Protein AF-A0A662IB94-F1 (afdb_monomer_lite)

Foldseek 3Di:
DDDCPVVVVVDDDDDLPDDVVQLVVQCVQLVHDSVVSSVVSSCVVVVNQEDEDPDDPVSPVSRHYDD

Structure (mmCIF, N/CA/C/O backbone):
data_AF-A0A662IB94-F1
#
_entry.id   AF-A0A662IB94-F1
#
loop_
_atom_site.group_PDB
_atom_site.id
_atom_site.type_symbol
_atom_site.label_atom_id
_atom_site.label_alt_id
_atom_site.label_comp_id
_atom_site.label_asym_id
_atom_site.label_entity_id
_atom_site.label_seq_id
_atom_site.pdbx_PDB_ins_code
_atom_site.Cartn_x
_atom_site.Cartn_y
_atom_site.Cartn_z
_atom_site.occupancy
_atom_site.B_iso_or_equiv
_atom_site.auth_seq_id
_atom_site.auth_comp_id
_atom_site.auth_asym_id
_atom_site.auth_atom_id
_atom_site.pdbx_PDB_model_num
ATOM 1 N N . MET A 1 1 ? 16.203 -17.827 15.326 1.00 60.78 1 MET A N 1
ATOM 2 C CA . MET A 1 1 ? 15.357 -17.424 14.183 1.00 60.78 1 MET A CA 1
ATOM 3 C C . MET A 1 1 ? 13.998 -18.055 14.425 1.00 60.78 1 MET A C 1
ATOM 5 O O . MET A 1 1 ? 13.949 -19.268 14.560 1.00 60.78 1 MET A O 1
ATOM 9 N N . HIS A 1 2 ? 12.953 -17.258 14.642 1.00 78.81 2 HIS A N 1
ATOM 10 C CA . HIS A 1 2 ? 11.605 -17.796 14.847 1.00 78.81 2 HIS A CA 1
ATOM 11 C C . HIS A 1 2 ? 11.022 -18.206 13.493 1.00 78.81 2 HIS A C 1
ATOM 13 O O . HIS A 1 2 ? 11.221 -17.490 12.511 1.00 78.81 2 HIS A O 1
ATOM 19 N N . ASP A 1 3 ? 10.332 -19.343 13.440 1.00 89.94 3 ASP A N 1
ATOM 20 C CA . ASP A 1 3 ? 9.629 -19.768 12.234 1.00 89.94 3 ASP A CA 1
ATOM 21 C C . ASP A 1 3 ? 8.383 -18.897 12.028 1.00 89.94 3 ASP A C 1
ATOM 23 O O . ASP A 1 3 ? 7.462 -18.888 12.845 1.00 89.94 3 ASP A O 1
ATOM 27 N N . VAL A 1 4 ? 8.383 -18.127 10.941 1.00 91.88 4 VAL A N 1
ATOM 28 C CA . VAL A 1 4 ? 7.284 -17.230 10.556 1.00 91.88 4 VAL A CA 1
ATOM 29 C C . VAL A 1 4 ? 6.374 -17.846 9.495 1.00 91.88 4 VAL A C 1
ATOM 31 O O . VAL A 1 4 ? 5.323 -17.285 9.184 1.00 91.88 4 VAL A O 1
ATOM 34 N N . TYR A 1 5 ? 6.740 -19.005 8.943 1.00 91.31 5 TYR A N 1
ATOM 35 C CA . TYR A 1 5 ? 5.988 -19.655 7.877 1.00 91.31 5 TYR A CA 1
ATOM 36 C C . TYR A 1 5 ? 4.523 -19.950 8.256 1.00 91.31 5 TYR A C 1
ATOM 38 O O . TYR A 1 5 ? 3.644 -19.647 7.444 1.00 91.31 5 TYR A O 1
ATOM 46 N N . PRO A 1 6 ? 4.198 -20.427 9.481 1.00 93.81 6 PRO A N 1
ATOM 47 C CA . PRO A 1 6 ? 2.809 -20.668 9.882 1.00 93.81 6 PRO A CA 1
ATOM 48 C C . PRO A 1 6 ? 1.930 -19.411 9.910 1.00 93.81 6 PRO A C 1
ATOM 50 O O . PRO A 1 6 ? 0.706 -19.522 9.848 1.00 93.81 6 PRO A O 1
ATOM 53 N N . LEU A 1 7 ? 2.533 -18.227 10.051 1.00 90.69 7 LEU A N 1
ATOM 54 C CA . LEU A 1 7 ? 1.820 -16.952 10.004 1.00 90.69 7 LEU A CA 1
ATOM 55 C C . LEU A 1 7 ? 1.605 -16.510 8.559 1.00 90.69 7 LEU A C 1
ATOM 57 O O . LEU A 1 7 ? 0.488 -16.165 8.183 1.00 90.69 7 LEU A O 1
ATOM 61 N N . LEU A 1 8 ? 2.657 -16.565 7.739 1.00 90.06 8 LEU A N 1
ATOM 62 C CA . LEU A 1 8 ? 2.591 -16.135 6.342 1.00 90.06 8 LEU A CA 1
ATOM 63 C C . LEU A 1 8 ? 1.671 -17.023 5.497 1.00 90.06 8 LEU A C 1
ATOM 65 O O . LEU A 1 8 ? 1.017 -16.519 4.590 1.00 90.06 8 LEU A O 1
ATOM 69 N N . SER A 1 9 ? 1.545 -18.311 5.827 1.00 92.44 9 SER A N 1
ATOM 70 C CA . SER A 1 9 ? 0.630 -19.233 5.140 1.00 92.44 9 SER A CA 1
ATOM 71 C C . SER A 1 9 ? -0.855 -18.902 5.332 1.00 92.44 9 SER A C 1
ATOM 73 O O . SER A 1 9 ? -1.695 -19.405 4.589 1.00 92.44 9 SER A O 1
ATOM 75 N N . ARG A 1 10 ? -1.192 -18.043 6.305 1.00 95.00 10 ARG A N 1
ATOM 76 C CA . ARG A 1 10 ? -2.563 -17.571 6.563 1.00 95.00 10 ARG A CA 1
ATOM 77 C C . ARG A 1 10 ? -2.904 -16.284 5.814 1.00 95.00 10 ARG A C 1
ATOM 79 O O . ARG A 1 10 ? -4.038 -15.821 5.901 1.00 95.00 10 ARG A O 1
ATOM 86 N N . LEU A 1 11 ? -1.933 -15.686 5.125 1.00 92.69 11 LEU A N 1
ATOM 87 C CA . LEU A 1 11 ? -2.085 -14.419 4.422 1.00 92.69 11 LEU A CA 1
ATOM 88 C C . LEU A 1 11 ? -2.162 -14.646 2.914 1.00 92.69 11 LEU A C 1
ATOM 90 O O . LEU A 1 11 ? -1.472 -15.494 2.351 1.00 92.69 11 LEU A O 1
ATOM 94 N N . GLN A 1 12 ? -2.969 -13.830 2.240 1.00 92.12 12 GLN A N 1
ATOM 95 C CA . GLN A 1 12 ? -2.930 -13.745 0.788 1.00 92.12 12 GLN A CA 1
ATOM 96 C C . GLN A 1 12 ? -1.767 -12.840 0.369 1.00 92.12 12 GLN A C 1
ATOM 98 O O . GLN A 1 12 ? -1.777 -11.639 0.637 1.00 92.12 12 GLN A O 1
ATOM 103 N N . LEU A 1 13 ? -0.777 -13.409 -0.318 1.00 89.81 13 LEU A N 1
ATOM 104 C CA . LEU A 1 13 ? 0.312 -12.642 -0.918 1.00 89.81 13 LEU A CA 1
ATOM 105 C C . LEU A 1 13 ? -0.166 -12.008 -2.226 1.00 89.81 13 LEU A C 1
ATOM 107 O O . LEU A 1 13 ? -0.640 -12.702 -3.128 1.00 89.81 13 LEU A O 1
ATOM 111 N N . LEU A 1 14 ? -0.036 -10.688 -2.331 1.00 88.19 14 LEU A N 1
ATOM 112 C CA . LEU A 1 14 ? -0.382 -9.946 -3.539 1.00 88.19 14 LEU A CA 1
ATOM 113 C C . LEU A 1 14 ? 0.887 -9.624 -4.336 1.00 88.19 14 LEU A C 1
ATOM 115 O O . LEU A 1 14 ? 1.855 -9.129 -3.756 1.00 88.19 14 LEU A O 1
ATOM 119 N N . PRO A 1 15 ? 0.911 -9.886 -5.654 1.00 85.88 15 PRO A N 1
ATOM 120 C CA . PRO A 1 15 ? 2.063 -9.567 -6.476 1.00 85.88 15 PRO A CA 1
ATOM 121 C C . PRO A 1 15 ? 2.162 -8.061 -6.709 1.00 85.88 15 PRO A C 1
ATOM 123 O O . PRO A 1 15 ? 1.205 -7.403 -7.128 1.00 85.88 15 PRO A O 1
ATOM 126 N N . THR A 1 16 ? 3.367 -7.531 -6.552 1.00 79.06 16 THR A N 1
ATOM 127 C CA . THR A 1 16 ? 3.696 -6.143 -6.870 1.00 79.06 16 THR A CA 1
ATOM 128 C C . THR A 1 16 ? 3.828 -5.974 -8.388 1.00 79.06 16 THR A C 1
ATOM 130 O O . THR A 1 16 ? 4.915 -5.879 -8.943 1.00 79.06 16 THR A O 1
ATOM 133 N N . CYS A 1 17 ? 2.710 -5.994 -9.110 1.00 74.94 17 CYS A N 1
ATOM 134 C CA . CYS A 1 17 ? 2.682 -5.924 -10.577 1.00 74.94 17 CYS A CA 1
ATOM 135 C C . CYS A 1 17 ? 2.599 -4.481 -11.109 1.00 74.94 17 CYS A C 1
ATOM 137 O O . CYS A 1 17 ? 1.901 -4.202 -12.085 1.00 74.94 17 CYS A O 1
ATOM 139 N N . VAL A 1 18 ? 3.283 -3.543 -10.450 1.00 82.31 18 VAL A N 1
ATOM 140 C CA . VAL A 1 18 ? 3.251 -2.106 -10.765 1.00 82.31 18 VAL A CA 1
ATOM 141 C C . VAL A 1 18 ? 4.561 -1.675 -11.417 1.00 82.31 18 VAL A C 1
ATOM 143 O O . VAL A 1 18 ? 5.640 -2.045 -10.962 1.00 82.31 18 VAL A O 1
ATOM 146 N N . GLY A 1 19 ? 4.459 -0.909 -12.504 1.00 89.19 19 GLY A N 1
ATOM 147 C CA . GLY A 1 19 ? 5.625 -0.324 -13.166 1.00 89.19 19 GLY A CA 1
ATOM 148 C C . GLY A 1 19 ? 6.250 0.791 -12.319 1.00 89.19 19 GLY A C 1
ATOM 149 O O . GLY A 1 19 ? 5.533 1.437 -11.539 1.00 89.19 19 GLY A O 1
ATOM 150 N N . PRO A 1 20 ? 7.563 1.040 -12.467 1.00 92.75 20 PRO A N 1
ATOM 151 C CA . PRO A 1 20 ? 8.270 2.062 -11.699 1.00 92.75 20 PRO A CA 1
ATOM 152 C C . PRO A 1 20 ? 7.661 3.458 -11.882 1.00 92.75 20 PRO A C 1
ATOM 154 O O . PRO A 1 20 ? 7.678 4.255 -10.950 1.00 92.75 20 PRO A O 1
ATOM 157 N N . GLU A 1 21 ? 7.038 3.746 -13.024 1.00 94.75 21 GLU A N 1
ATOM 158 C CA . GLU A 1 21 ? 6.414 5.038 -13.318 1.00 94.75 21 GLU A CA 1
ATOM 159 C C . GLU A 1 21 ? 5.275 5.360 -12.342 1.00 94.75 21 GLU A C 1
ATOM 161 O O . GLU A 1 21 ? 5.134 6.498 -11.893 1.00 94.75 21 GLU A O 1
ATOM 166 N N . GLN A 1 22 ? 4.462 4.361 -11.977 1.00 93.00 22 GLN A N 1
ATOM 167 C CA . GLN A 1 22 ? 3.356 4.562 -11.035 1.00 93.00 22 GLN A CA 1
ATOM 168 C C . GLN A 1 22 ? 3.862 4.769 -9.610 1.00 93.00 22 GLN A C 1
ATOM 170 O O . GLN A 1 22 ? 3.330 5.618 -8.893 1.00 93.00 22 GLN A O 1
ATOM 175 N N . VAL A 1 23 ? 4.904 4.024 -9.233 1.00 95.62 23 VAL A N 1
ATOM 176 C CA . VAL A 1 23 ? 5.561 4.148 -7.930 1.00 95.62 23 VAL A CA 1
ATOM 177 C C . VAL A 1 23 ? 6.189 5.531 -7.794 1.00 95.62 23 VAL A C 1
ATOM 179 O O . VAL A 1 23 ? 5.911 6.220 -6.820 1.00 95.62 23 VAL A O 1
ATOM 182 N N . ILE A 1 24 ? 6.959 5.978 -8.792 1.00 97.06 24 ILE A N 1
ATOM 183 C CA . ILE A 1 24 ? 7.585 7.308 -8.808 1.00 97.06 24 ILE A CA 1
ATOM 184 C C . ILE A 1 24 ? 6.518 8.403 -8.733 1.00 97.06 24 ILE A C 1
ATOM 186 O O . ILE A 1 24 ? 6.657 9.335 -7.941 1.00 97.06 24 ILE A O 1
ATOM 190 N N . ARG A 1 25 ? 5.424 8.277 -9.499 1.00 96.81 25 ARG A N 1
ATOM 191 C CA . ARG A 1 25 ? 4.330 9.256 -9.471 1.00 96.81 25 ARG A CA 1
ATOM 192 C C . ARG A 1 25 ? 3.750 9.409 -8.067 1.00 96.81 25 ARG A C 1
ATOM 194 O O . ARG A 1 25 ? 3.632 10.529 -7.589 1.00 96.81 25 ARG A O 1
ATOM 201 N N . LEU A 1 26 ? 3.410 8.299 -7.411 1.00 95.88 26 LEU A N 1
ATOM 202 C CA . LEU A 1 26 ? 2.823 8.312 -6.069 1.00 95.88 26 LEU A CA 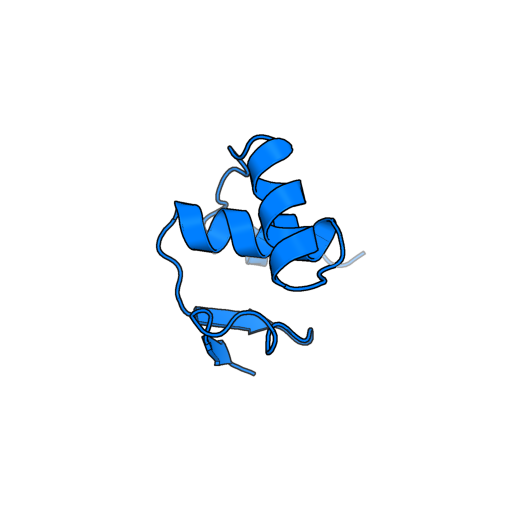1
ATOM 203 C C . LEU A 1 26 ? 3.827 8.723 -4.985 1.00 95.88 26 LEU A C 1
ATOM 205 O O . LEU A 1 26 ? 3.450 9.419 -4.044 1.00 95.88 26 LEU A O 1
ATOM 209 N N . ALA A 1 27 ? 5.100 8.350 -5.139 1.00 96.62 27 ALA A N 1
ATOM 210 C CA . ALA A 1 27 ? 6.180 8.799 -4.268 1.00 96.62 27 ALA A CA 1
ATOM 211 C C . ALA A 1 27 ? 6.306 10.324 -4.286 1.00 96.62 27 ALA A C 1
ATOM 213 O O . ALA A 1 27 ? 6.373 10.947 -3.231 1.00 96.62 27 ALA A O 1
ATOM 214 N N . MET A 1 28 ? 6.279 10.932 -5.474 1.00 97.69 28 MET A N 1
ATOM 215 C CA . MET A 1 28 ? 6.324 12.384 -5.622 1.00 97.69 28 MET A CA 1
ATOM 216 C C . MET A 1 28 ? 5.029 13.065 -5.163 1.00 97.69 28 MET A C 1
ATOM 218 O O . MET A 1 28 ? 5.098 14.074 -4.470 1.00 97.69 28 MET A O 1
ATOM 222 N N . GLU A 1 29 ? 3.863 12.517 -5.524 1.00 97.25 29 GLU A N 1
ATOM 223 C CA . GLU A 1 29 ? 2.542 13.082 -5.196 1.00 97.25 29 GLU A CA 1
ATOM 224 C C . GLU A 1 29 ? 2.324 13.188 -3.680 1.00 97.25 29 GLU A C 1
ATOM 226 O O . GLU A 1 29 ? 1.821 14.201 -3.199 1.00 97.25 29 GLU A O 1
ATOM 231 N N . TYR A 1 30 ? 2.735 12.167 -2.922 1.00 96.81 30 TYR A N 1
ATOM 232 C CA . TYR A 1 30 ? 2.512 12.091 -1.475 1.00 96.81 30 TYR A CA 1
ATOM 233 C C . TYR A 1 30 ? 3.792 12.247 -0.639 1.00 96.81 30 TYR A C 1
ATOM 235 O O . TYR A 1 30 ? 3.743 12.141 0.587 1.00 96.81 30 TYR A O 1
ATOM 243 N N . GLY A 1 31 ? 4.941 12.506 -1.271 1.00 96.00 31 GLY A N 1
ATOM 244 C CA . GLY A 1 31 ? 6.236 12.639 -0.595 1.00 96.00 31 GLY A CA 1
ATOM 245 C C . GLY A 1 31 ? 6.626 11.386 0.195 1.00 96.00 31 GLY A C 1
ATOM 246 O O . GLY A 1 31 ? 6.988 11.501 1.367 1.00 96.00 31 GLY A O 1
ATOM 247 N N . LEU A 1 32 ? 6.483 10.206 -0.413 1.00 95.50 32 LEU A N 1
ATOM 248 C CA . LEU A 1 32 ? 6.733 8.901 0.210 1.00 95.50 32 LEU A CA 1
ATOM 249 C C . LEU A 1 32 ? 8.134 8.380 -0.118 1.00 95.50 32 LEU A C 1
ATOM 251 O O . LEU A 1 32 ? 8.678 8.658 -1.190 1.00 95.50 32 LEU A O 1
ATOM 255 N N . LEU A 1 33 ? 8.687 7.555 0.775 1.00 94.62 33 LEU A N 1
ATOM 256 C CA . LEU A 1 33 ? 9.864 6.755 0.453 1.00 94.62 33 LEU A CA 1
ATOM 257 C C . LEU A 1 33 ? 9.518 5.707 -0.624 1.00 94.62 33 LEU A C 1
ATOM 259 O O . LEU A 1 33 ? 8.353 5.317 -0.754 1.00 94.62 33 LEU A O 1
ATOM 263 N N . PRO A 1 34 ? 10.499 5.211 -1.401 1.00 92.56 34 PRO A N 1
ATOM 264 C CA . PRO A 1 34 ? 10.226 4.252 -2.472 1.00 92.56 34 PRO A CA 1
ATOM 265 C C . PRO A 1 34 ? 9.482 2.984 -2.019 1.00 92.56 34 PRO A C 1
ATOM 267 O O . PRO A 1 34 ? 8.585 2.520 -2.717 1.00 92.56 34 PRO A O 1
ATOM 270 N N . ASN A 1 35 ? 9.811 2.435 -0.847 1.00 93.31 35 ASN A N 1
ATOM 271 C CA . ASN A 1 35 ? 9.133 1.269 -0.268 1.00 93.31 35 ASN A CA 1
ATOM 272 C C . ASN A 1 35 ? 7.662 1.566 0.072 1.00 93.31 35 ASN A C 1
ATOM 274 O O . ASN A 1 35 ? 6.782 0.773 -0.263 1.00 93.31 35 ASN A O 1
ATOM 278 N N . ASP A 1 36 ? 7.383 2.729 0.656 1.00 95.12 36 ASP A N 1
ATOM 279 C CA . ASP A 1 36 ? 6.025 3.145 1.018 1.00 95.12 36 ASP A CA 1
ATOM 280 C C . ASP A 1 36 ? 5.186 3.405 -0.229 1.00 95.12 36 ASP A C 1
ATOM 282 O O . ASP A 1 36 ? 4.029 2.994 -0.320 1.00 95.12 36 ASP A O 1
ATOM 286 N N . ALA A 1 37 ? 5.793 4.017 -1.247 1.00 95.44 37 ALA A N 1
ATOM 287 C CA . ALA A 1 37 ? 5.155 4.221 -2.536 1.00 95.44 37 ALA A CA 1
ATOM 288 C C . ALA A 1 37 ? 4.797 2.890 -3.212 1.00 95.44 37 ALA A C 1
ATOM 290 O O . ALA A 1 37 ? 3.718 2.784 -3.795 1.00 95.44 37 ALA A O 1
ATOM 291 N N . ILE A 1 38 ? 5.637 1.854 -3.109 1.00 95.38 38 ILE A N 1
ATOM 292 C CA . ILE A 1 38 ? 5.318 0.509 -3.616 1.00 95.38 38 ILE A CA 1
ATOM 293 C C . ILE A 1 38 ? 4.074 -0.058 -2.918 1.00 95.38 38 ILE A C 1
ATOM 295 O O . ILE A 1 38 ? 3.166 -0.556 -3.595 1.00 95.38 38 ILE A O 1
ATOM 299 N N . ILE A 1 39 ? 4.003 0.050 -1.588 1.00 94.75 39 ILE A N 1
ATOM 300 C CA . ILE A 1 39 ? 2.853 -0.406 -0.793 1.00 94.75 39 ILE A CA 1
ATOM 301 C C . ILE A 1 39 ? 1.588 0.342 -1.229 1.00 94.75 39 ILE A C 1
ATOM 303 O O . ILE A 1 39 ? 0.605 -0.285 -1.625 1.00 94.75 39 ILE A O 1
ATOM 307 N N . VAL A 1 40 ? 1.634 1.676 -1.268 1.00 95.75 40 VAL A N 1
ATOM 308 C CA . VAL A 1 40 ? 0.499 2.534 -1.650 1.00 95.75 40 VAL A CA 1
ATOM 309 C C . VAL A 1 40 ? 0.046 2.268 -3.087 1.00 95.75 40 VAL A C 1
ATOM 311 O O . VAL A 1 40 ? -1.154 2.176 -3.355 1.00 95.75 40 VAL A O 1
ATOM 314 N N . THR A 1 41 ? 0.981 2.085 -4.023 1.00 95.81 41 THR A N 1
ATOM 315 C CA . THR A 1 41 ? 0.653 1.756 -5.421 1.00 95.81 41 THR A CA 1
ATOM 316 C C . THR A 1 41 ? -0.040 0.396 -5.513 1.00 95.81 41 THR A C 1
ATOM 318 O O . THR A 1 41 ? -1.028 0.251 -6.237 1.00 95.81 41 THR A O 1
ATOM 321 N N . THR A 1 42 ? 0.430 -0.588 -4.743 1.00 94.88 42 THR A N 1
ATOM 322 C CA . THR A 1 42 ? -0.174 -1.926 -4.673 1.00 94.88 42 THR A CA 1
ATOM 323 C C . THR A 1 42 ? -1.583 -1.856 -4.087 1.00 94.88 42 THR A C 1
A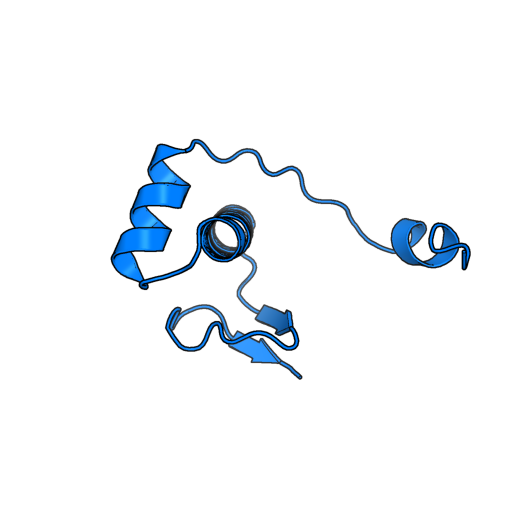TOM 325 O O . THR A 1 42 ? -2.520 -2.378 -4.693 1.00 94.88 42 THR A O 1
ATOM 328 N N . CYS A 1 43 ? -1.774 -1.132 -2.979 1.00 95.06 43 CYS A N 1
ATOM 329 C CA . CYS A 1 43 ? -3.090 -0.906 -2.386 1.00 95.06 43 CYS A CA 1
ATOM 330 C C . CYS A 1 43 ? -4.063 -0.281 -3.393 1.00 95.06 43 CYS A C 1
ATOM 332 O O . CYS A 1 43 ? -5.164 -0.796 -3.586 1.00 95.06 43 CYS A O 1
ATOM 334 N N . ARG A 1 44 ? -3.634 0.767 -4.110 1.00 94.12 44 ARG A N 1
ATOM 335 C CA . ARG A 1 44 ? -4.458 1.440 -5.125 1.00 94.12 44 ARG A CA 1
ATOM 336 C C . ARG A 1 44 ? -4.862 0.497 -6.257 1.00 94.12 44 ARG A C 1
ATOM 338 O O . ARG A 1 44 ? -6.012 0.521 -6.686 1.00 94.12 44 ARG A O 1
ATOM 345 N N . ARG A 1 45 ? -3.938 -0.343 -6.732 1.00 93.44 45 ARG A N 1
ATOM 346 C CA . ARG A 1 45 ? -4.196 -1.309 -7.811 1.00 93.44 45 ARG A CA 1
ATOM 347 C C . ARG A 1 45 ? -5.195 -2.391 -7.406 1.00 93.44 45 ARG A C 1
ATOM 349 O O . ARG A 1 45 ? -6.003 -2.802 -8.232 1.00 93.44 45 ARG A O 1
ATOM 356 N N . HIS A 1 46 ? -5.132 -2.845 -6.159 1.00 94.00 46 HIS A N 1
ATOM 357 C CA . HIS A 1 46 ? -6.000 -3.901 -5.637 1.00 94.00 46 HIS A CA 1
ATOM 358 C C . HIS A 1 46 ? -7.279 -3.375 -4.963 1.00 94.00 46 HIS A C 1
ATOM 360 O O . HIS A 1 46 ? -8.045 -4.170 -4.428 1.00 94.00 46 HIS A O 1
ATOM 366 N N . GLY A 1 47 ? -7.530 -2.060 -4.983 1.00 94.25 47 GLY A N 1
ATOM 367 C CA . GLY A 1 47 ? -8.712 -1.464 -4.349 1.00 94.25 47 GLY A CA 1
ATOM 368 C C . GLY A 1 47 ? -8.701 -1.540 -2.817 1.00 94.25 47 GLY A C 1
ATOM 369 O O . GLY A 1 47 ? -9.757 -1.536 -2.190 1.00 94.25 47 GLY A O 1
ATOM 370 N N . ILE A 1 48 ? -7.520 -1.623 -2.203 1.00 95.81 48 ILE A N 1
ATOM 371 C CA . ILE A 1 48 ? -7.349 -1.694 -0.750 1.00 95.81 48 ILE A CA 1
ATOM 372 C C . ILE A 1 48 ? -7.354 -0.272 -0.188 1.00 95.81 48 ILE A C 1
ATOM 374 O O . ILE A 1 48 ? -6.410 0.487 -0.393 1.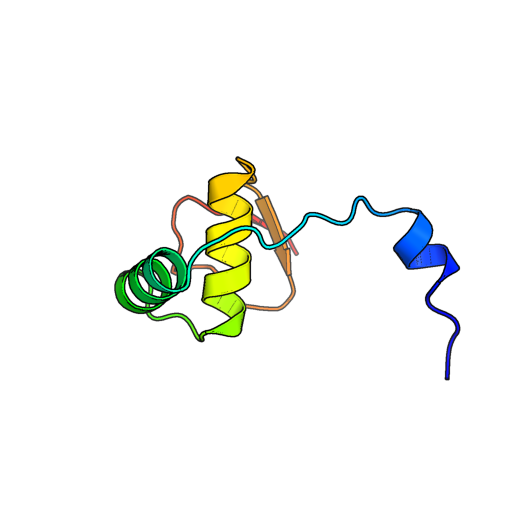00 95.81 48 ILE A O 1
ATOM 378 N N . GLY A 1 49 ? -8.422 0.082 0.527 1.00 96.94 49 GLY A N 1
ATOM 379 C CA . GLY A 1 49 ? -8.588 1.395 1.163 1.00 96.94 49 GLY A CA 1
ATOM 380 C C . GLY A 1 49 ? -8.226 1.441 2.649 1.00 96.94 49 GLY A C 1
ATOM 381 O O . GLY A 1 49 ? -8.369 2.494 3.263 1.00 96.94 49 GLY A O 1
ATOM 382 N N . VAL A 1 50 ? -7.791 0.326 3.246 1.00 96.88 50 VAL A N 1
ATOM 383 C CA . VAL A 1 50 ? -7.432 0.234 4.670 1.00 96.88 50 VAL A CA 1
ATOM 384 C C . VAL A 1 50 ? -6.101 -0.496 4.824 1.00 96.88 50 VAL A C 1
ATOM 386 O O . VAL A 1 50 ? -5.913 -1.543 4.210 1.00 96.88 50 VAL A O 1
ATOM 389 N N . ILE A 1 51 ? -5.199 0.028 5.653 1.00 95.19 51 ILE A N 1
ATOM 390 C CA . ILE A 1 51 ? -3.902 -0.588 5.955 1.00 95.19 51 ILE A CA 1
ATOM 391 C C . ILE A 1 51 ? -3.665 -0.648 7.465 1.00 95.19 51 ILE A C 1
ATOM 393 O O . ILE A 1 51 ? -3.875 0.340 8.165 1.00 95.19 51 ILE A O 1
ATOM 397 N N . ALA A 1 52 ? -3.215 -1.806 7.949 1.00 94.50 52 ALA A N 1
ATOM 398 C CA . ALA A 1 52 ? -2.679 -1.956 9.296 1.00 94.50 52 ALA A CA 1
ATOM 399 C C . ALA A 1 52 ? -1.164 -1.742 9.242 1.00 94.50 52 ALA A C 1
ATOM 401 O O . ALA A 1 52 ? -0.470 -2.467 8.527 1.00 94.50 52 ALA A O 1
ATOM 402 N N . THR A 1 53 ? -0.655 -0.724 9.931 1.00 91.62 53 THR A N 1
ATOM 403 C CA . THR A 1 53 ? 0.777 -0.403 9.916 1.00 91.62 53 THR A CA 1
ATOM 404 C C . THR A 1 53 ? 1.191 0.409 11.141 1.00 91.62 53 THR A C 1
ATOM 406 O O . THR A 1 53 ? 0.394 1.157 11.701 1.00 91.62 53 THR A O 1
ATOM 409 N N . PHE A 1 54 ? 2.462 0.286 11.523 1.00 90.25 54 PHE A N 1
ATOM 410 C CA . PHE A 1 54 ? 3.110 1.185 12.484 1.00 90.25 54 PHE A CA 1
ATOM 411 C C . PHE A 1 54 ? 3.751 2.410 11.812 1.00 90.25 54 PHE A C 1
ATOM 413 O O . PHE A 1 54 ? 4.286 3.272 12.505 1.00 90.25 54 PHE A O 1
ATOM 420 N N . ASP A 1 55 ? 3.714 2.475 10.479 1.00 85.44 55 ASP A N 1
ATOM 421 C CA . ASP A 1 55 ? 4.249 3.579 9.683 1.00 85.44 55 ASP A CA 1
ATOM 422 C C . ASP A 1 55 ? 3.188 4.650 9.375 1.00 85.44 55 ASP A C 1
ATOM 424 O O . ASP A 1 55 ? 1.983 4.451 9.554 1.00 85.44 55 ASP A O 1
ATOM 428 N N . ASP A 1 56 ? 3.630 5.806 8.890 1.00 83.69 56 ASP A N 1
ATOM 429 C CA . ASP A 1 56 ? 2.781 6.962 8.649 1.00 83.69 56 ASP A CA 1
ATOM 430 C C . ASP A 1 56 ? 2.361 7.118 7.177 1.00 83.69 56 ASP A C 1
ATOM 432 O O . ASP A 1 56 ? 3.037 7.760 6.373 1.00 83.69 56 ASP A O 1
ATOM 436 N N . PHE A 1 57 ? 1.159 6.633 6.844 1.00 93.56 57 PHE A N 1
ATOM 437 C CA . PHE A 1 57 ? 0.518 6.881 5.543 1.00 93.56 57 PHE A CA 1
ATOM 438 C C . PHE A 1 57 ? -0.485 8.049 5.552 1.00 93.56 57 PHE A C 1
ATOM 440 O O . PHE A 1 57 ? -1.283 8.174 4.623 1.00 93.56 57 PHE A O 1
ATOM 447 N N . ARG A 1 58 ? -0.455 8.956 6.545 1.00 86.81 58 ARG A N 1
ATOM 448 C CA 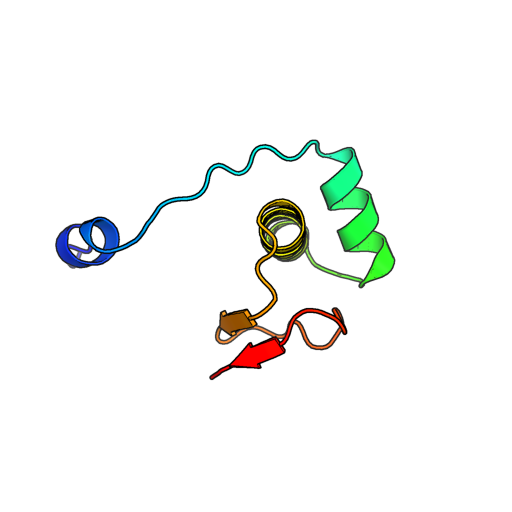. ARG A 1 58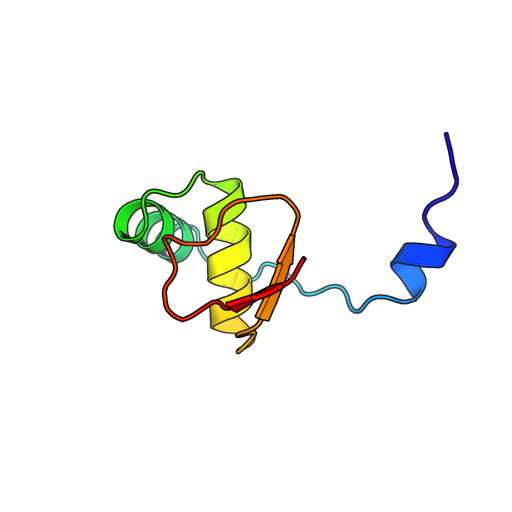 ? -1.407 10.091 6.637 1.00 86.81 58 ARG A CA 1
ATOM 449 C C . ARG A 1 58 ? -1.376 11.030 5.425 1.00 86.81 58 ARG A C 1
ATOM 451 O O . ARG A 1 58 ? -2.343 11.749 5.190 1.00 86.81 58 ARG A O 1
ATOM 458 N N . ARG A 1 59 ? -0.289 11.023 4.642 1.00 92.44 59 ARG A N 1
ATOM 459 C CA . ARG A 1 59 ? -0.150 11.797 3.391 1.00 92.44 59 ARG A CA 1
ATOM 460 C C . ARG A 1 59 ? -0.978 11.235 2.229 1.00 92.44 59 ARG A C 1
ATOM 462 O O . ARG A 1 59 ? -1.085 11.889 1.198 1.00 92.44 59 ARG A O 1
ATOM 469 N N . VAL A 1 60 ? -1.571 10.050 2.393 1.00 96.75 60 VAL A N 1
ATOM 470 C CA . VAL A 1 60 ? -2.394 9.366 1.390 1.00 96.75 60 VAL A CA 1
ATOM 471 C C . VAL A 1 60 ? -3.867 9.415 1.830 1.00 96.75 60 VAL A C 1
ATOM 473 O O . VAL A 1 60 ? -4.329 8.524 2.540 1.00 96.75 60 VAL A O 1
ATOM 476 N N . PRO A 1 61 ? -4.649 10.433 1.425 1.00 95.44 61 PRO A N 1
ATOM 477 C CA . PRO A 1 61 ? -5.951 10.733 2.038 1.00 95.44 61 PRO A CA 1
ATOM 478 C C . PRO A 1 61 ? -7.028 9.663 1.812 1.00 95.44 61 PRO A C 1
ATOM 480 O O . PRO A 1 61 ? -7.997 9.591 2.562 1.00 95.44 61 PRO A O 1
ATOM 483 N N . TRP A 1 62 ? -6.878 8.833 0.778 1.00 9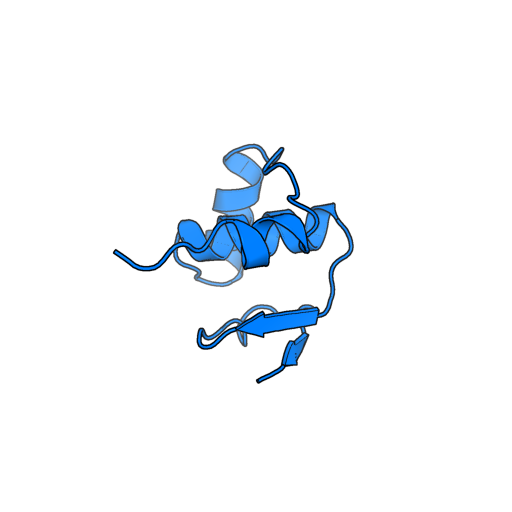6.81 62 TRP A N 1
ATOM 484 C CA . TRP A 1 62 ? -7.807 7.744 0.466 1.00 96.81 62 TRP A CA 1
ATOM 485 C C . TRP A 1 62 ? -7.472 6.429 1.187 1.00 96.81 62 TRP A C 1
ATOM 487 O O . TRP A 1 62 ? -8.271 5.496 1.132 1.00 96.81 62 TRP A O 1
ATOM 497 N N . LEU A 1 63 ? -6.310 6.334 1.844 1.00 97.19 63 LEU A N 1
ATOM 498 C CA . LEU A 1 63 ? -5.851 5.128 2.526 1.00 97.19 63 LEU A CA 1
ATOM 499 C C . LEU A 1 63 ? -6.039 5.288 4.037 1.00 97.19 63 LEU A C 1
ATOM 501 O O . LEU A 1 63 ? -5.299 6.003 4.710 1.00 97.19 63 LEU A O 1
ATOM 505 N N . LYS A 1 64 ? -7.045 4.612 4.590 1.00 96.00 64 LYS A N 1
ATOM 506 C CA . LYS A 1 64 ? -7.322 4.631 6.026 1.00 96.00 64 LYS A CA 1
ATOM 507 C C . LYS A 1 64 ? -6.291 3.784 6.772 1.00 96.00 64 LYS A C 1
ATOM 509 O O . LYS A 1 64 ? -6.208 2.578 6.559 1.00 96.00 64 LYS A O 1
ATOM 514 N N . VAL A 1 65 ? -5.566 4.397 7.698 1.00 94.56 65 VAL A N 1
ATOM 515 C CA . VAL A 1 65 ? -4.654 3.683 8.601 1.00 94.56 65 VAL A CA 1
ATOM 516 C C . VAL A 1 65 ? -5.429 3.160 9.810 1.00 94.56 65 VAL A C 1
ATOM 518 O O . VAL A 1 65 ? -6.223 3.895 10.404 1.00 94.56 65 VAL A O 1
ATOM 521 N N . VAL A 1 66 ? -5.212 1.895 10.164 1.00 93.38 66 VAL A N 1
ATOM 522 C CA . VAL A 1 66 ? -5.672 1.293 11.422 1.00 93.38 66 VAL A CA 1
ATOM 523 C C . VAL A 1 66 ? -4.460 0.855 12.259 1.00 93.38 66 VAL A C 1
ATOM 525 O O . VAL A 1 66 ? -3.492 0.370 11.668 1.00 93.38 66 VAL A O 1
ATOM 528 N N . PRO A 1 67 ? -4.480 1.058 13.591 1.00 82.44 67 PRO A N 1
ATOM 529 C CA . PRO A 1 67 ? -3.445 0.547 14.491 1.00 82.44 67 PRO A CA 1
ATOM 530 C C . PRO A 1 67 ? -3.413 -0.983 14.558 1.00 82.44 67 PRO A C 1
ATOM 532 O O . PRO A 1 67 ? -4.488 -1.604 14.373 1.00 82.44 67 PRO A O 1
#

Sequence (67 aa):
MHDVYPLLSRLQLLPTCVGPEQVIRLAMEYGLLPNDAIIVTTCRRHGIGVIATFDDFRRVPWLKVVP

pLDDT: mean 92.07, std 6.16, range [60.78, 97.69]

Secondary structure (DSSP, 8-state):
----HHHHTTS-PPP----HHHHHHHHHHHT--HHHHHHHHHHHHHT--EEE-SS--TT-TTSEEE-

Radius of gyration: 13.19 Å; chains: 1; bounding box: 24×34×28 Å